Protein AF-Q0JL28-F1 (afdb_monomer_lite)

Organism: Oryza sativa subsp. japonica (NCBI:txid39947)

Foldseek 3Di:
DQAWCVVVQVVQQVVLVPDDDDPPPDPPCCCNPRVPVVVQCVVVHDAWGWTDRGPDIDIDGDDPVVVCCQVVCVVVPHDQDQDDPVCCVVPVDLSNDDDPVNVVRCVVCVVCVPPVNVVVVVVVVVVVVVVVVVVVVVVVVVVVVVVVD

Structure (mmCIF, N/CA/C/O backbone):
data_AF-Q0JL28-F1
#
_entry.id   AF-Q0JL28-F1
#
loop_
_atom_site.group_PDB
_atom_site.id
_atom_site.type_symbol
_atom_site.label_atom_id
_atom_site.label_alt_id
_atom_site.label_comp_id
_atom_site.label_asym_id
_atom_site.label_entity_id
_atom_site.label_seq_id
_atom_site.pdbx_PDB_ins_code
_atom_site.Cartn_x
_atom_site.Cartn_y
_atom_site.Cartn_z
_atom_site.occupancy
_atom_site.B_iso_or_equiv
_atom_site.auth_seq_id
_atom_site.auth_comp_id
_atom_site.auth_asym_id
_atom_site.auth_atom_id
_atom_site.pdbx_PDB_model_num
ATOM 1 N N . PHE A 1 1 ? -5.895 26.182 -4.492 1.00 62.22 1 PHE A N 1
ATOM 2 C CA . PHE A 1 1 ? -6.572 25.417 -3.425 1.00 62.22 1 PHE A CA 1
ATOM 3 C C . PHE A 1 1 ? -7.114 24.080 -3.931 1.00 62.22 1 PHE A C 1
ATOM 5 O O . PHE A 1 1 ? -6.692 23.060 -3.421 1.00 62.22 1 PHE A O 1
ATOM 12 N N . LEU A 1 2 ? -7.958 24.053 -4.976 1.00 79.81 2 LEU A N 1
ATOM 13 C CA . LEU A 1 2 ? -8.631 22.822 -5.443 1.00 79.81 2 LEU A CA 1
ATOM 14 C C . LEU A 1 2 ? -7.715 21.656 -5.857 1.00 79.81 2 LEU A C 1
ATOM 16 O O . LEU A 1 2 ? -8.128 20.510 -5.737 1.00 79.81 2 LEU A O 1
ATOM 20 N N . LEU A 1 3 ? -6.501 21.932 -6.341 1.00 84.00 3 LEU A N 1
ATOM 21 C CA . LEU A 1 3 ? -5.552 20.899 -6.778 1.00 84.00 3 LEU A CA 1
ATOM 22 C C . LEU A 1 3 ? -4.519 20.519 -5.706 1.00 84.00 3 LEU A C 1
ATOM 24 O O . LEU A 1 3 ? -3.946 19.438 -5.792 1.00 84.00 3 LEU A O 1
ATOM 28 N N . GLY A 1 4 ? -4.291 21.365 -4.696 1.00 88.44 4 GLY A N 1
ATO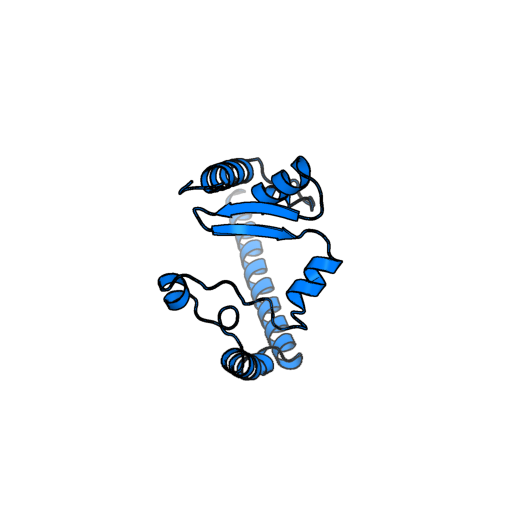M 29 C CA . GLY A 1 4 ? -3.212 21.160 -3.724 1.00 88.44 4 GLY A CA 1
ATOM 30 C C . GLY A 1 4 ? -1.870 20.852 -4.400 1.00 88.44 4 GLY A C 1
ATOM 31 O O . GLY A 1 4 ? -1.485 21.512 -5.367 1.00 88.44 4 GLY A O 1
ATOM 32 N N . ASP A 1 5 ? -1.225 19.787 -3.937 1.00 91.81 5 ASP A N 1
ATOM 33 C CA . ASP A 1 5 ? 0.050 19.271 -4.430 1.00 91.81 5 ASP A CA 1
ATOM 34 C C . ASP A 1 5 ? -0.102 18.269 -5.588 1.00 91.81 5 ASP A C 1
ATOM 36 O O . ASP A 1 5 ? 0.895 17.720 -6.052 1.00 91.81 5 ASP A O 1
ATOM 40 N N . LEU A 1 6 ? -1.318 18.022 -6.104 1.00 92.00 6 LEU A N 1
ATOM 41 C CA . LEU A 1 6 ? -1.548 17.029 -7.169 1.00 92.00 6 LEU A CA 1
ATOM 42 C C . LEU A 1 6 ? -0.705 17.291 -8.421 1.00 92.00 6 LEU A C 1
ATOM 44 O O . LEU A 1 6 ? -0.267 16.351 -9.081 1.00 92.00 6 LEU A O 1
ATOM 48 N N . ARG A 1 7 ? -0.462 18.566 -8.743 1.00 92.12 7 ARG A N 1
ATOM 49 C CA . ARG A 1 7 ? 0.371 18.949 -9.888 1.00 92.12 7 ARG A CA 1
ATOM 50 C C . ARG A 1 7 ? 1.836 18.575 -9.666 1.00 92.12 7 ARG A C 1
ATOM 52 O O . ARG A 1 7 ? 2.458 18.008 -10.558 1.00 92.12 7 ARG A O 1
ATOM 59 N N . GLU A 1 8 ? 2.361 18.867 -8.478 1.00 92.62 8 GLU A N 1
ATOM 60 C CA . GLU A 1 8 ? 3.734 18.527 -8.092 1.00 92.62 8 GLU A CA 1
ATOM 61 C C . GLU A 1 8 ? 3.907 17.003 -8.021 1.00 92.62 8 GLU A C 1
ATOM 63 O O . GLU A 1 8 ? 4.881 16.459 -8.535 1.00 92.62 8 GLU A O 1
ATOM 68 N N . PHE A 1 9 ? 2.918 16.306 -7.453 1.00 93.56 9 PHE A N 1
ATOM 69 C CA . PHE A 1 9 ? 2.859 14.849 -7.395 1.00 93.56 9 PHE A CA 1
ATOM 70 C C . PHE A 1 9 ? 2.901 14.217 -8.792 1.00 93.56 9 PHE A C 1
ATOM 72 O O . PHE A 1 9 ? 3.690 13.304 -9.026 1.00 93.56 9 PHE A O 1
ATOM 79 N N . GLY A 1 10 ? 2.082 14.710 -9.730 1.00 94.38 10 GLY A N 1
ATOM 80 C CA . GLY A 1 10 ? 2.068 14.239 -11.117 1.00 94.38 10 GLY A CA 1
ATOM 81 C C . GLY A 1 10 ? 3.408 14.454 -11.818 1.00 94.38 10 GLY A C 1
ATOM 82 O O . GLY A 1 10 ? 3.974 13.498 -12.344 1.00 94.38 10 GLY A O 1
ATOM 83 N N . ARG A 1 11 ? 3.957 15.674 -11.734 1.00 95.81 11 ARG A N 1
ATOM 84 C CA . ARG A 1 11 ? 5.252 16.031 -12.334 1.00 95.81 11 ARG A CA 1
ATOM 85 C C . ARG A 1 11 ? 6.390 15.147 -11.817 1.00 95.81 11 ARG A C 1
ATOM 87 O O . ARG A 1 11 ? 7.160 14.610 -12.603 1.00 95.81 11 ARG A O 1
ATOM 94 N N . LEU A 1 12 ? 6.482 14.959 -10.499 1.00 95.50 12 LEU A N 1
ATOM 95 C CA . LEU A 1 12 ? 7.542 14.150 -9.890 1.00 95.50 12 LEU A CA 1
ATOM 96 C C . LEU A 1 12 ? 7.424 12.660 -10.236 1.00 95.50 12 LEU A C 1
ATOM 98 O O . LEU A 1 12 ? 8.444 11.992 -10.389 1.00 95.50 12 LEU A O 1
ATOM 102 N N . ASN A 1 13 ? 6.203 12.134 -10.370 1.00 95.50 13 ASN A N 1
ATOM 103 C CA . ASN A 1 13 ? 6.006 10.763 -10.845 1.00 95.50 13 ASN A CA 1
ATOM 104 C C . ASN A 1 13 ? 6.414 10.611 -12.308 1.00 95.50 13 ASN A C 1
ATOM 106 O O . ASN A 1 13 ? 7.103 9.653 -12.637 1.00 95.50 13 ASN A O 1
ATOM 110 N N . GLU A 1 14 ? 6.038 11.552 -13.171 1.00 96.56 14 GLU A N 1
ATOM 111 C CA . GLU A 1 14 ? 6.425 11.537 -14.583 1.00 96.56 14 GLU A CA 1
ATOM 112 C C . GLU A 1 14 ? 7.949 11.600 -14.756 1.00 96.56 14 GLU A C 1
ATOM 114 O O . GLU A 1 14 ? 8.517 10.797 -15.500 1.00 96.56 14 GLU A O 1
ATOM 119 N N . GLU A 1 15 ? 8.629 12.476 -14.012 1.00 9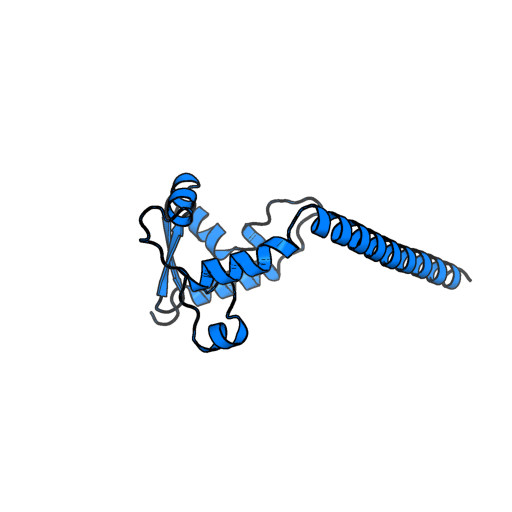5.94 15 GLU A N 1
ATOM 120 C CA . GLU A 1 15 ? 10.094 12.588 -14.008 1.00 95.94 15 GLU A CA 1
ATOM 121 C C . GLU A 1 15 ? 10.763 11.300 -13.528 1.00 95.94 15 GLU A C 1
ATOM 123 O O . GLU A 1 15 ? 11.651 10.764 -14.198 1.00 95.94 15 GLU A O 1
ATOM 128 N N . ALA A 1 16 ? 10.306 10.752 -12.397 1.00 95.00 16 ALA A N 1
ATOM 129 C CA . ALA A 1 16 ? 10.812 9.484 -11.891 1.00 95.00 16 ALA A CA 1
ATOM 130 C C . ALA A 1 16 ? 10.595 8.364 -12.913 1.00 95.00 16 ALA A C 1
ATOM 132 O O . ALA A 1 16 ? 11.481 7.539 -13.126 1.00 95.00 16 ALA A O 1
ATOM 133 N N . TRP A 1 17 ? 9.437 8.326 -13.570 1.00 92.12 17 TRP A N 1
ATOM 134 C CA . TRP A 1 17 ? 9.087 7.254 -14.494 1.00 92.12 17 TRP A CA 1
ATOM 135 C C . TRP A 1 17 ? 9.798 7.334 -15.840 1.00 92.12 17 TRP A C 1
ATOM 137 O O . TRP A 1 17 ? 10.096 6.285 -16.410 1.00 92.12 17 TRP A O 1
ATOM 147 N N . SER A 1 18 ? 10.126 8.546 -16.281 1.00 95.00 18 SER A N 1
ATOM 148 C CA . SER A 1 18 ? 10.855 8.813 -17.525 1.00 95.00 18 SER A CA 1
ATOM 149 C C . SER A 1 18 ? 12.375 8.693 -17.376 1.00 95.00 18 SER A C 1
ATOM 151 O O . SER A 1 18 ? 13.088 8.617 -18.374 1.00 95.00 18 SER A O 1
ATOM 153 N N . SER A 1 19 ? 12.889 8.675 -16.142 1.00 90.31 19 SER A N 1
ATOM 154 C CA . SER A 1 19 ? 14.311 8.449 -15.865 1.00 90.31 19 SER A CA 1
ATOM 155 C C . SER A 1 19 ? 14.798 7.060 -16.305 1.00 90.31 19 SER A C 1
ATOM 157 O O . SER A 1 19 ? 14.017 6.114 -16.455 1.00 90.31 19 SER A O 1
ATOM 159 N N . ALA A 1 20 ? 16.116 6.936 -16.495 1.00 90.75 20 ALA A N 1
ATOM 160 C CA . ALA A 1 20 ? 16.752 5.673 -16.847 1.00 90.75 20 ALA A CA 1
ATOM 161 C C . ALA A 1 20 ? 16.402 4.553 -15.841 1.00 90.75 20 ALA A C 1
ATOM 163 O O . ALA A 1 20 ? 16.230 4.823 -14.647 1.00 90.75 20 ALA A O 1
ATOM 164 N N . PRO A 1 21 ? 16.321 3.286 -16.292 1.00 89.19 21 PRO A N 1
ATOM 165 C CA . PRO A 1 21 ? 16.135 2.153 -15.395 1.00 89.19 21 PRO A CA 1
ATOM 166 C C . PRO A 1 21 ? 17.190 2.129 -14.286 1.00 89.19 21 PRO A C 1
ATOM 168 O O . PRO A 1 21 ? 18.356 2.455 -14.515 1.00 89.19 21 PRO A O 1
ATOM 171 N N . LEU A 1 22 ? 16.784 1.705 -13.087 1.00 90.81 22 LEU A N 1
ATOM 172 C CA . LEU A 1 22 ? 17.720 1.533 -11.980 1.00 90.81 22 LEU A CA 1
ATOM 173 C C . LEU A 1 22 ? 18.791 0.491 -12.354 1.00 90.81 22 LEU A C 1
ATOM 175 O O . LEU A 1 22 ? 18.448 -0.530 -12.961 1.00 90.81 22 LEU A O 1
ATOM 179 N N . PRO A 1 23 ? 20.065 0.706 -11.972 1.00 92.06 23 PRO A N 1
ATOM 180 C CA . PRO A 1 23 ? 21.111 -0.289 -12.166 1.00 92.06 23 PRO A CA 1
ATOM 181 C C . PRO A 1 23 ? 20.717 -1.639 -11.561 1.00 92.06 23 PRO A C 1
ATOM 183 O O . PRO A 1 23 ? 20.048 -1.698 -10.523 1.00 92.06 23 PRO A O 1
ATOM 186 N N . LEU A 1 24 ? 21.162 -2.733 -12.182 1.00 92.19 24 LEU A N 1
ATOM 187 C CA . LEU A 1 24 ? 20.942 -4.074 -11.642 1.00 92.19 24 LEU A CA 1
ATOM 188 C C . LEU A 1 24 ? 21.512 -4.167 -10.219 1.00 92.19 24 LEU A C 1
ATOM 190 O O . LEU A 1 24 ? 22.659 -3.804 -9.976 1.00 92.19 24 LEU A O 1
ATOM 194 N N . GLY A 1 25 ? 20.693 -4.641 -9.278 1.00 91.38 25 GLY A N 1
ATOM 195 C CA . GLY A 1 25 ? 21.061 -4.740 -7.862 1.00 91.38 25 GLY A CA 1
ATOM 196 C C . GLY A 1 25 ? 20.908 -3.446 -7.054 1.00 91.38 25 GLY A C 1
ATOM 197 O O . GLY A 1 25 ? 21.193 -3.449 -5.860 1.00 91.38 25 GLY A O 1
ATOM 198 N N . CYS A 1 26 ? 20.434 -2.346 -7.649 1.00 92.19 26 CYS A N 1
ATOM 199 C CA . CYS A 1 26 ? 20.120 -1.140 -6.887 1.00 92.19 26 CYS A CA 1
ATOM 200 C C . CYS A 1 26 ? 18.860 -1.344 -6.030 1.00 92.19 26 CYS A C 1
ATOM 202 O O . CYS A 1 26 ? 17.802 -1.732 -6.531 1.00 92.19 26 CYS A O 1
ATOM 204 N N . HIS A 1 27 ? 18.972 -1.047 -4.734 1.00 92.56 27 HIS A N 1
ATOM 205 C CA . HIS A 1 27 ? 17.871 -1.142 -3.772 1.00 92.56 27 HIS A CA 1
ATOM 206 C C . HIS A 1 27 ? 17.305 0.220 -3.351 1.00 92.56 27 HIS A C 1
ATOM 208 O O . HIS A 1 27 ? 16.307 0.258 -2.629 1.00 92.56 27 HIS A O 1
ATOM 214 N N . ASP A 1 28 ? 17.884 1.331 -3.820 1.00 91.75 28 ASP A N 1
ATOM 215 C CA . ASP A 1 28 ? 17.359 2.676 -3.564 1.00 91.75 28 ASP A CA 1
ATOM 216 C C . ASP A 1 28 ? 16.171 2.990 -4.486 1.00 91.75 28 ASP A C 1
ATOM 218 O O . ASP A 1 28 ? 16.223 3.797 -5.412 1.00 91.75 28 ASP A O 1
ATOM 222 N N . ILE A 1 29 ? 15.079 2.262 -4.264 1.00 93.62 29 ILE A N 1
ATOM 223 C CA . ILE A 1 29 ? 13.864 2.341 -5.080 1.00 93.62 29 ILE A CA 1
ATOM 224 C C . ILE A 1 29 ? 12.943 3.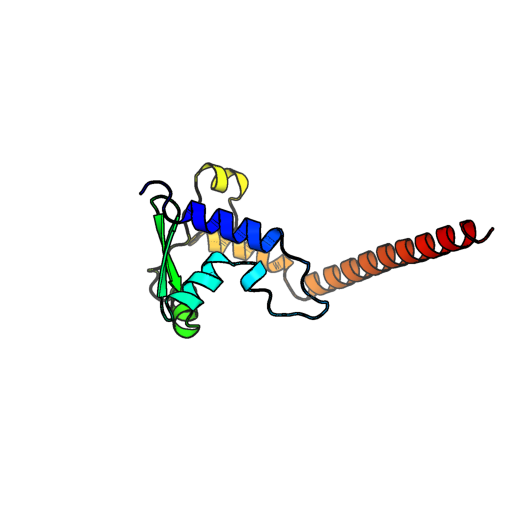486 -4.649 1.00 93.62 29 ILE A C 1
ATOM 226 O O . ILE A 1 29 ? 12.002 3.825 -5.365 1.00 93.62 29 ILE A O 1
ATOM 230 N N . VAL A 1 30 ? 13.172 4.071 -3.470 1.00 92.62 30 VAL A N 1
ATOM 231 C CA . VAL A 1 30 ? 12.260 5.045 -2.854 1.00 92.62 30 VAL A CA 1
ATOM 232 C C . VAL A 1 30 ? 12.053 6.283 -3.738 1.00 92.62 30 VAL A C 1
ATOM 234 O O . VAL A 1 30 ? 10.890 6.619 -3.984 1.00 92.62 30 VAL A O 1
ATOM 237 N N . PRO A 1 31 ? 13.101 6.910 -4.317 1.00 92.88 31 PRO A N 1
ATOM 238 C CA . PRO A 1 31 ? 12.925 8.039 -5.232 1.00 92.88 31 PRO A CA 1
ATOM 239 C C . PRO A 1 31 ? 12.129 7.676 -6.491 1.00 92.88 31 PRO A C 1
ATOM 241 O O . PRO A 1 31 ? 11.557 8.550 -7.128 1.00 92.88 31 PRO A O 1
ATOM 244 N N . ARG A 1 32 ? 12.076 6.391 -6.859 1.00 93.25 32 ARG A N 1
ATOM 245 C CA . ARG A 1 32 ? 11.400 5.908 -8.068 1.00 93.25 32 ARG A CA 1
ATOM 246 C C . ARG A 1 32 ? 9.937 5.538 -7.832 1.00 93.25 32 ARG A C 1
ATOM 248 O O . ARG A 1 32 ? 9.111 5.736 -8.722 1.00 93.25 32 ARG A O 1
ATOM 255 N N . VAL A 1 33 ? 9.630 4.958 -6.670 1.00 93.19 33 VAL A N 1
ATOM 256 C CA . VAL A 1 33 ? 8.290 4.449 -6.322 1.00 93.19 33 VAL A CA 1
ATOM 257 C C . VAL A 1 33 ? 7.423 5.538 -5.695 1.00 93.19 33 VAL A C 1
ATOM 259 O O . VAL A 1 33 ? 6.233 5.612 -5.988 1.00 93.19 33 VAL A O 1
ATOM 262 N N . THR A 1 34 ? 8.001 6.391 -4.846 1.00 92.38 34 THR A N 1
ATOM 263 C CA . THR A 1 34 ? 7.277 7.460 -4.141 1.00 92.38 34 THR A CA 1
ATOM 264 C C . THR A 1 34 ? 8.042 8.792 -4.184 1.00 92.38 34 THR A C 1
ATOM 266 O O . THR A 1 34 ? 8.323 9.377 -3.132 1.00 92.38 34 THR A O 1
ATOM 269 N N . PRO A 1 35 ? 8.353 9.331 -5.383 1.00 94.31 35 PRO A N 1
ATOM 270 C CA . PRO A 1 35 ? 9.215 10.509 -5.545 1.00 94.31 35 PRO A CA 1
ATOM 271 C C . PRO A 1 35 ? 8.727 11.731 -4.760 1.00 94.31 35 PRO A C 1
ATOM 273 O O . PRO A 1 35 ? 9.524 12.418 -4.124 1.00 94.31 35 PRO A O 1
ATOM 276 N N . PHE A 1 36 ? 7.413 11.977 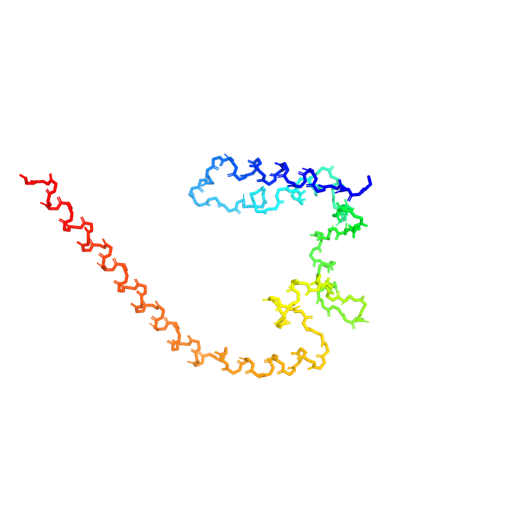-4.750 1.00 92.62 36 PHE A N 1
ATOM 277 C CA . PHE A 1 36 ? 6.810 13.090 -4.012 1.00 92.62 36 PHE A CA 1
ATOM 278 C C . PHE A 1 36 ? 7.066 13.003 -2.504 1.00 92.62 36 PHE A C 1
ATOM 280 O O . PHE A 1 36 ? 7.541 13.958 -1.893 1.00 92.62 36 PHE A O 1
ATOM 287 N N . VAL A 1 37 ? 6.804 11.837 -1.906 1.00 89.75 37 VAL A N 1
ATOM 288 C CA . VAL A 1 37 ? 7.033 11.620 -0.472 1.00 89.75 37 VAL A CA 1
ATOM 289 C C . VAL A 1 37 ? 8.521 11.696 -0.156 1.00 89.75 37 VAL A C 1
ATOM 291 O O . VAL A 1 37 ? 8.907 12.371 0.793 1.00 89.75 37 VAL A O 1
ATOM 294 N N . HIS A 1 38 ? 9.356 11.046 -0.969 1.00 91.31 38 HIS A N 1
ATOM 295 C CA . HIS A 1 38 ? 10.804 11.066 -0.801 1.00 91.31 38 HIS A CA 1
ATOM 296 C C . HIS A 1 38 ? 11.347 12.497 -0.766 1.00 91.31 38 HIS A C 1
ATOM 298 O O . HIS A 1 38 ? 12.075 12.866 0.157 1.00 91.31 38 HIS A O 1
ATOM 304 N N . ARG A 1 39 ? 10.935 13.322 -1.734 1.00 91.12 39 ARG A N 1
ATOM 305 C CA . ARG A 1 39 ? 11.334 14.724 -1.813 1.00 91.12 39 ARG A CA 1
ATOM 306 C C . ARG A 1 39 ? 10.830 15.530 -0.622 1.00 91.12 39 ARG A C 1
ATOM 308 O O . ARG A 1 39 ? 11.623 16.227 -0.005 1.00 91.12 39 ARG A O 1
ATOM 315 N N . ASN A 1 40 ? 9.556 15.410 -0.259 1.00 89.44 40 ASN A N 1
ATOM 316 C CA . ASN A 1 40 ? 8.998 16.183 0.851 1.00 89.44 40 ASN A CA 1
ATOM 317 C C . ASN A 1 40 ? 9.691 15.882 2.179 1.00 89.44 40 ASN A C 1
ATOM 319 O O . ASN A 1 40 ? 9.949 16.803 2.948 1.00 89.44 40 ASN A O 1
ATOM 323 N N . VAL A 1 41 ? 10.013 14.612 2.432 1.00 89.12 41 VAL A N 1
ATOM 324 C CA . VAL A 1 41 ? 10.725 14.187 3.644 1.00 89.12 41 VAL A CA 1
ATOM 325 C C . VAL A 1 41 ? 12.164 14.688 3.644 1.00 89.12 41 VAL A C 1
ATOM 327 O O . VAL A 1 41 ? 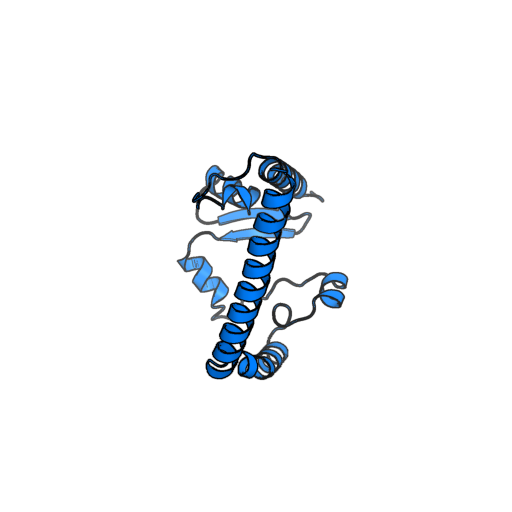12.669 15.100 4.686 1.00 89.12 41 VAL A O 1
ATOM 330 N N . ARG A 1 42 ? 12.825 14.670 2.483 1.00 88.38 42 ARG A N 1
ATOM 331 C CA . ARG A 1 42 ? 14.187 15.188 2.333 1.00 88.38 42 ARG A CA 1
ATOM 332 C C . ARG A 1 42 ? 14.245 16.703 2.534 1.00 88.38 42 ARG A C 1
ATOM 334 O O . ARG A 1 42 ? 15.120 17.175 3.247 1.00 88.38 42 ARG A O 1
ATOM 341 N N . ASP A 1 43 ? 13.326 17.437 1.914 1.00 87.19 43 ASP A N 1
ATOM 342 C CA . ASP A 1 43 ? 13.360 18.900 1.857 1.00 87.19 43 ASP A CA 1
ATOM 343 C C . ASP A 1 43 ? 12.811 19.539 3.156 1.00 87.19 43 ASP A C 1
ATOM 345 O O . ASP A 1 43 ? 13.306 20.583 3.571 1.00 87.19 43 ASP A O 1
ATOM 349 N N . ASN A 1 44 ? 11.833 18.912 3.831 1.00 81.81 44 ASN A N 1
ATOM 350 C CA . ASN A 1 44 ? 11.188 19.463 5.040 1.00 81.81 44 ASN A CA 1
ATOM 351 C C . ASN A 1 44 ? 11.591 18.770 6.358 1.00 81.81 44 ASN A C 1
ATOM 353 O O . ASN A 1 44 ? 11.222 19.237 7.434 1.00 81.81 44 ASN A O 1
ATOM 357 N N . GLY A 1 45 ? 12.336 17.664 6.299 1.00 70.94 45 GLY A N 1
ATOM 358 C CA . GLY A 1 45 ? 12.786 16.923 7.478 1.00 70.94 45 GLY A CA 1
ATOM 359 C C . GLY A 1 45 ? 11.718 16.039 8.145 1.00 70.94 45 GLY A C 1
ATOM 360 O O . GLY A 1 45 ? 10.563 15.950 7.730 1.00 70.94 45 GLY A O 1
ATOM 361 N N . ARG A 1 46 ? 12.142 15.329 9.199 1.00 72.50 46 ARG A N 1
ATOM 362 C CA . ARG A 1 46 ? 11.303 14.487 10.078 1.00 72.50 46 ARG A CA 1
ATOM 363 C C . ARG A 1 46 ? 10.771 15.331 11.254 1.00 72.50 46 ARG A C 1
ATOM 365 O O . ARG A 1 46 ? 11.481 16.245 11.665 1.00 72.50 46 ARG A O 1
ATOM 372 N N . PRO A 1 47 ? 9.587 15.031 11.841 1.00 65.19 47 PRO A N 1
ATOM 373 C CA . PRO A 1 47 ? 8.882 13.742 11.781 1.00 65.19 47 PRO A CA 1
ATOM 374 C C . PRO A 1 47 ? 7.682 13.659 10.823 1.00 65.19 47 PRO A C 1
ATOM 376 O O . PRO A 1 47 ? 7.346 12.546 10.409 1.00 65.19 47 PRO A O 1
ATOM 379 N N . CYS A 1 48 ? 7.073 14.789 10.450 1.00 68.31 48 CYS A N 1
ATOM 380 C CA . CYS A 1 48 ? 5.827 14.827 9.681 1.00 68.31 48 CYS A CA 1
ATOM 381 C C . CYS A 1 48 ? 5.876 15.851 8.548 1.00 68.31 48 CYS A C 1
ATOM 383 O O . CYS A 1 48 ? 6.158 17.023 8.785 1.00 68.31 48 CYS A O 1
ATOM 385 N N . CYS A 1 49 ? 5.509 15.423 7.340 1.00 83.50 49 CYS A N 1
ATOM 386 C CA . CYS A 1 49 ? 5.305 16.322 6.204 1.00 83.50 49 CYS A CA 1
ATOM 387 C C . CYS A 1 49 ? 3.811 16.449 5.906 1.00 83.50 49 CYS A C 1
ATOM 389 O O . CYS A 1 49 ? 3.109 15.439 5.799 1.00 83.50 49 CYS A O 1
ATOM 391 N N . PHE A 1 50 ? 3.339 17.681 5.740 1.00 88.19 50 PHE A N 1
ATOM 392 C CA . PHE A 1 50 ? 1.977 17.963 5.297 1.00 88.19 50 PHE A CA 1
ATOM 393 C C . PHE A 1 50 ? 1.924 17.992 3.773 1.00 88.19 50 PHE A C 1
ATOM 395 O O . PHE A 1 50 ? 2.836 18.497 3.124 1.00 88.19 50 PHE A O 1
ATOM 402 N N . SER A 1 51 ? 0.853 17.445 3.211 1.00 90.06 51 SER A N 1
ATOM 403 C CA . SER A 1 51 ? 0.579 17.480 1.776 1.00 90.06 51 SER A CA 1
ATOM 404 C C . SER A 1 51 ? -0.917 17.593 1.521 1.00 90.06 51 SER A C 1
ATOM 406 O O . SER A 1 51 ? -1.727 17.222 2.371 1.00 90.06 51 SER A O 1
ATOM 408 N N . TRP A 1 52 ? -1.287 18.095 0.352 1.00 90.94 52 TRP A N 1
ATOM 409 C CA . TRP A 1 52 ? -2.667 18.313 -0.056 1.00 90.94 52 TRP A CA 1
ATOM 410 C C . TRP A 1 52 ? -2.974 17.534 -1.331 1.00 90.94 52 TRP A C 1
ATOM 412 O O . TRP A 1 52 ? -2.448 17.834 -2.399 1.00 90.94 52 TRP A O 1
ATOM 422 N N . PHE A 1 53 ? -3.878 16.562 -1.248 1.00 85.81 53 PHE A N 1
ATOM 423 C CA . PHE A 1 53 ? -4.403 15.860 -2.418 1.00 85.81 53 PHE A CA 1
ATOM 424 C C . PHE A 1 53 ? -5.745 16.474 -2.800 1.00 85.81 53 PHE A C 1
ATOM 426 O O . PHE A 1 53 ? -6.804 16.100 -2.291 1.00 85.81 53 PHE A O 1
ATOM 433 N N . GLY A 1 54 ? -5.685 17.485 -3.666 1.00 85.81 54 GLY A N 1
ATOM 434 C CA . GLY A 1 54 ? -6.823 18.362 -3.894 1.00 85.81 54 GLY A CA 1
ATOM 435 C C . GLY A 1 54 ? -7.214 19.072 -2.589 1.00 85.81 54 GLY A C 1
ATOM 436 O O . GLY A 1 54 ? -6.338 19.635 -1.933 1.00 85.81 54 GLY A O 1
ATOM 437 N N . PRO A 1 55 ? -8.490 19.036 -2.167 1.00 87.38 55 PRO A N 1
ATOM 438 C CA . PRO A 1 55 ? -8.925 19.634 -0.905 1.00 87.38 55 PRO A CA 1
ATOM 439 C C . PRO A 1 55 ? -8.646 18.757 0.331 1.00 87.38 55 PRO A C 1
ATOM 441 O O . PRO A 1 55 ? -9.018 19.150 1.434 1.00 87.38 55 PRO A O 1
ATOM 444 N N . ILE A 1 56 ? -8.054 17.566 0.172 1.00 87.25 56 ILE A N 1
ATOM 445 C CA . ILE A 1 56 ? -7.858 16.604 1.263 1.00 87.25 56 ILE A CA 1
ATOM 446 C C . ILE A 1 56 ? -6.439 16.760 1.833 1.00 87.25 56 ILE A C 1
ATOM 448 O O . ILE A 1 56 ? -5.476 16.395 1.150 1.00 87.25 56 ILE A O 1
ATOM 452 N N . PRO A 1 57 ? -6.277 17.269 3.069 1.00 89.94 57 PRO A N 1
ATOM 453 C CA . PRO A 1 57 ? -4.976 17.311 3.719 1.00 89.94 57 PRO A CA 1
ATOM 454 C C . PRO A 1 57 ? -4.546 15.905 4.157 1.00 89.94 57 PRO A C 1
ATOM 456 O O . PRO A 1 57 ? -5.357 15.089 4.596 1.00 89.94 57 PRO A O 1
ATOM 459 N N . SER A 1 58 ? -3.250 15.634 4.059 1.00 89.38 58 SER A N 1
ATOM 460 C CA . SER A 1 58 ? -2.617 14.382 4.457 1.00 89.38 58 SER A CA 1
ATOM 461 C C . SER A 1 58 ? -1.322 14.659 5.210 1.00 89.38 58 SER A C 1
ATOM 463 O O . SER A 1 58 ? -0.557 15.561 4.857 1.00 89.38 58 SER A O 1
ATOM 465 N N . VAL A 1 59 ? -1.067 13.850 6.235 1.00 90.31 59 VAL A N 1
ATOM 466 C CA . VAL A 1 59 ? 0.159 13.886 7.029 1.00 90.31 59 VAL A CA 1
ATOM 467 C C . VAL A 1 59 ? 0.954 12.620 6.750 1.00 90.31 59 VAL A C 1
ATOM 469 O O . VAL A 1 59 ? 0.469 11.508 6.952 1.00 90.31 59 VAL A O 1
ATOM 472 N N . THR A 1 60 ? 2.191 12.791 6.294 1.00 90.00 60 THR A N 1
ATOM 473 C CA . THR A 1 60 ? 3.117 11.680 6.084 1.00 90.00 60 THR A CA 1
ATOM 474 C C . THR A 1 60 ? 3.959 11.464 7.330 1.00 90.00 60 THR A C 1
ATOM 476 O O . THR A 1 60 ? 4.753 12.329 7.692 1.00 90.00 60 THR A O 1
ATOM 479 N N . ILE A 1 61 ? 3.815 10.292 7.945 1.00 89.56 61 ILE A N 1
ATOM 480 C CA . ILE A 1 61 ? 4.574 9.874 9.126 1.00 89.56 61 ILE A CA 1
ATOM 481 C C . ILE A 1 61 ? 5.721 8.978 8.668 1.00 89.56 61 ILE A C 1
ATOM 483 O O . ILE A 1 61 ? 5.503 7.983 7.978 1.00 89.56 61 ILE A O 1
ATOM 487 N N . THR A 1 62 ? 6.947 9.325 9.056 1.00 87.44 62 THR A N 1
ATOM 488 C CA . THR A 1 62 ? 8.151 8.581 8.640 1.00 87.44 62 THR A CA 1
ATOM 489 C C . THR A 1 62 ? 8.885 7.899 9.786 1.00 87.44 62 THR A C 1
ATOM 491 O O . THR A 1 62 ? 9.772 7.079 9.541 1.00 87.44 62 THR A O 1
ATOM 494 N N . ASP A 1 63 ? 8.552 8.254 11.026 1.00 88.25 63 ASP A N 1
ATOM 495 C CA . ASP A 1 63 ? 9.135 7.659 12.221 1.00 88.25 63 ASP A CA 1
ATOM 496 C C . ASP A 1 63 ? 8.528 6.266 12.480 1.00 88.25 63 ASP A C 1
ATOM 498 O O . ASP A 1 63 ? 7.309 6.158 12.643 1.00 88.25 63 ASP A O 1
ATOM 502 N N . PRO A 1 64 ? 9.334 5.188 12.537 1.00 90.00 64 PRO A N 1
ATOM 503 C CA . PRO A 1 64 ? 8.817 3.831 12.703 1.00 90.00 64 PRO A CA 1
ATOM 504 C C . PRO A 1 64 ? 8.009 3.619 13.987 1.00 90.00 64 PRO A C 1
ATOM 506 O O . PRO A 1 64 ? 7.067 2.823 13.980 1.00 90.00 64 PRO A O 1
ATOM 509 N N . ALA A 1 65 ? 8.350 4.313 15.080 1.00 91.06 65 ALA A N 1
ATOM 510 C CA . ALA A 1 65 ? 7.609 4.191 16.333 1.00 91.06 65 ALA A CA 1
ATOM 511 C C . ALA A 1 65 ? 6.198 4.777 16.185 1.00 91.06 65 ALA A C 1
ATOM 513 O O . ALA A 1 65 ? 5.222 4.094 16.497 1.00 91.06 65 ALA A O 1
ATOM 514 N N . GLN A 1 66 ? 6.075 5.966 15.594 1.00 89.38 66 GLN A N 1
ATOM 515 C CA . GLN A 1 66 ? 4.776 6.569 15.284 1.00 89.38 66 GLN A CA 1
ATOM 516 C C . GLN A 1 66 ? 3.977 5.760 14.255 1.00 89.38 66 GLN A C 1
ATOM 518 O O . GLN A 1 66 ? 2.777 5.558 14.435 1.00 89.38 66 GLN A O 1
ATOM 523 N N . VAL A 1 67 ? 4.622 5.239 13.202 1.00 90.62 67 VAL A N 1
ATOM 524 C CA . VAL A 1 67 ? 3.957 4.369 12.213 1.00 90.62 67 VAL A CA 1
ATOM 525 C C . VAL A 1 67 ? 3.361 3.140 12.896 1.00 90.62 67 VAL A C 1
ATOM 527 O O . VAL A 1 67 ? 2.207 2.793 12.645 1.00 90.62 67 VAL A O 1
ATOM 530 N N . ARG A 1 68 ? 4.115 2.493 13.791 1.00 92.38 68 ARG A N 1
ATOM 531 C CA . ARG A 1 68 ? 3.620 1.356 14.574 1.00 92.38 68 ARG A CA 1
ATOM 532 C C . ARG A 1 68 ? 2.419 1.753 15.426 1.00 92.38 68 ARG A C 1
ATOM 534 O O . ARG A 1 68 ? 1.447 1.003 15.476 1.00 92.38 68 ARG A O 1
ATOM 541 N N . ASP A 1 69 ? 2.478 2.898 16.091 1.00 90.56 69 ASP A N 1
ATOM 542 C CA . ASP A 1 69 ? 1.412 3.331 16.990 1.00 90.56 69 ASP A CA 1
ATOM 543 C C . ASP A 1 69 ? 0.112 3.604 16.210 1.00 90.56 69 ASP A C 1
ATOM 545 O O . ASP A 1 69 ? -0.939 3.080 16.590 1.00 90.56 69 ASP A O 1
ATOM 549 N N . VAL A 1 70 ? 0.198 4.261 15.046 1.00 90.19 70 VAL A N 1
ATOM 550 C CA . VAL A 1 70 ? -0.936 4.465 14.124 1.00 90.19 70 VAL A CA 1
ATOM 551 C C . VAL A 1 70 ? -1.483 3.139 13.589 1.00 90.19 70 VAL A C 1
ATOM 553 O O . VAL A 1 70 ? -2.683 2.887 13.679 1.00 90.19 70 VAL A O 1
ATOM 556 N N . LEU A 1 71 ? -0.620 2.253 13.075 1.00 90.69 71 LEU A N 1
ATOM 557 C CA . LEU A 1 71 ? -1.047 0.976 12.485 1.00 90.69 71 LEU A CA 1
ATOM 558 C C . LEU A 1 71 ? -1.596 -0.015 13.518 1.00 90.69 71 LEU A C 1
ATOM 560 O O . LEU A 1 71 ? -2.448 -0.837 13.186 1.00 90.69 71 LEU A O 1
ATOM 564 N N . SER A 1 72 ? -1.119 0.046 14.762 1.00 90.31 72 SER A N 1
ATOM 565 C CA . SER A 1 72 ? -1.645 -0.782 15.850 1.00 90.31 72 SER A CA 1
ATOM 566 C C . SER A 1 72 ? -3.037 -0.344 16.303 1.00 90.31 72 SER A C 1
ATOM 568 O O . SER A 1 72 ? -3.754 -1.156 16.883 1.00 90.31 72 SER A O 1
ATOM 570 N N . ASN A 1 73 ? -3.406 0.918 16.037 1.00 86.44 73 ASN A N 1
ATOM 571 C CA . ASN A 1 73 ? -4.707 1.520 16.318 1.00 86.44 73 ASN A CA 1
ATOM 572 C C . ASN A 1 73 ? -5.293 1.127 17.688 1.00 86.44 73 ASN A C 1
ATOM 574 O O . ASN A 1 73 ? -6.486 0.856 17.812 1.00 86.44 73 ASN A O 1
ATOM 578 N N . LYS A 1 74 ? -4.453 1.063 18.733 1.00 81.62 74 LYS A N 1
ATOM 579 C CA . LYS A 1 74 ? -4.839 0.512 20.049 1.00 81.62 74 LYS A CA 1
ATOM 580 C C . LYS A 1 74 ? -6.033 1.229 20.680 1.00 81.62 74 LYS A C 1
ATOM 582 O O . LYS A 1 74 ? -6.771 0.622 21.444 1.00 81.62 74 LYS A O 1
ATOM 587 N N . LEU A 1 75 ? -6.192 2.512 20.365 1.00 81.25 75 LEU A N 1
ATOM 588 C CA . LEU A 1 75 ? -7.256 3.371 20.879 1.00 81.25 75 LEU A CA 1
ATOM 589 C C . LEU A 1 75 ? -8.460 3.487 19.923 1.00 81.25 75 LEU A C 1
ATOM 591 O O . LEU A 1 75 ? -9.430 4.160 20.247 1.00 81.25 75 LEU A O 1
ATOM 595 N N . GLY A 1 76 ? -8.403 2.874 18.735 1.00 81.69 76 GLY A N 1
ATOM 596 C CA . GLY A 1 76 ? -9.476 2.942 17.737 1.00 81.69 76 GLY A CA 1
ATOM 597 C C . GLY A 1 76 ? -9.647 4.303 17.049 1.00 81.69 76 GLY A C 1
ATOM 598 O O . GLY A 1 76 ? -10.608 4.480 16.310 1.00 81.69 76 GLY A O 1
ATOM 599 N N . HIS A 1 77 ? -8.744 5.264 17.268 1.00 84.44 77 HIS A N 1
ATOM 600 C CA . HIS A 1 77 ? -8.847 6.621 16.715 1.00 84.44 77 HIS A CA 1
ATOM 601 C C . HIS A 1 77 ? -8.546 6.719 15.213 1.00 84.44 77 HIS A C 1
ATOM 603 O O . HIS A 1 77 ? -8.904 7.714 14.585 1.00 84.44 77 HIS A O 1
ATOM 609 N N . PHE A 1 78 ? -7.878 5.723 14.632 1.00 84.44 78 PHE A N 1
ATOM 610 C CA . PHE A 1 78 ? -7.506 5.731 13.221 1.00 84.44 78 PHE A CA 1
ATOM 611 C C . PHE A 1 78 ? -8.474 4.866 12.411 1.00 84.44 78 PHE A C 1
ATOM 613 O O . PHE A 1 78 ? -8.426 3.637 12.463 1.00 84.44 78 PHE A O 1
ATOM 620 N N . GLU A 1 79 ? -9.359 5.508 11.649 1.00 82.69 79 GLU A N 1
ATOM 621 C CA . GLU A 1 79 ? -10.195 4.829 10.654 1.00 82.69 79 GLU A CA 1
ATOM 622 C C . GLU A 1 79 ? -9.410 4.578 9.361 1.00 82.69 79 GLU A C 1
ATOM 624 O O . GLU A 1 79 ? -8.489 5.320 9.005 1.00 82.69 79 GLU A O 1
ATOM 629 N N . LYS A 1 80 ? -9.802 3.545 8.608 1.00 82.25 80 LYS A N 1
ATOM 630 C CA . LYS A 1 80 ? -9.254 3.334 7.268 1.00 82.25 80 LYS A CA 1
ATOM 631 C C . LYS A 1 80 ? -9.724 4.436 6.312 1.00 82.25 80 LYS A C 1
ATOM 633 O O . LYS A 1 80 ? -10.847 4.931 6.448 1.00 82.25 80 LYS A O 1
ATOM 638 N N . PRO A 1 81 ? -8.921 4.789 5.291 1.00 78.25 81 PRO A N 1
ATOM 639 C CA . PRO A 1 81 ? -9.334 5.760 4.288 1.00 78.25 81 PRO A CA 1
ATOM 640 C C . PRO A 1 81 ? -10.657 5.359 3.630 1.00 78.25 81 PRO A C 1
ATOM 642 O O . PRO A 1 81 ? -10.800 4.259 3.085 1.00 78.25 81 PRO A O 1
ATOM 645 N N . LYS A 1 82 ? -11.638 6.267 3.648 1.00 78.62 82 LYS A N 1
ATOM 646 C CA . LYS A 1 82 ? -12.918 6.046 2.973 1.00 78.62 82 LYS A CA 1
ATOM 647 C C . LYS A 1 82 ? -12.705 6.177 1.471 1.00 78.62 82 LYS A C 1
ATOM 649 O O . LYS A 1 82 ? -12.559 7.274 0.944 1.00 78.62 82 LYS A O 1
ATOM 654 N N . LEU A 1 83 ? -12.703 5.037 0.788 1.00 76.44 83 LEU A N 1
ATOM 655 C CA . LEU A 1 83 ? -12.652 5.000 -0.669 1.00 76.44 83 LEU A CA 1
ATOM 656 C C . LEU A 1 83 ? -13.873 5.730 -1.272 1.00 76.44 83 LEU A C 1
ATOM 658 O O . LEU A 1 83 ? -14.984 5.578 -0.742 1.00 76.44 83 LEU A O 1
ATOM 662 N N . PRO A 1 84 ? -13.699 6.477 -2.380 1.00 82.00 84 PRO A N 1
ATOM 663 C CA . PRO A 1 84 ? -14.811 7.031 -3.147 1.00 82.00 84 PRO A CA 1
ATOM 664 C C . PRO A 1 84 ? -15.806 5.939 -3.553 1.00 82.00 84 PRO A C 1
ATOM 666 O O . PRO A 1 84 ? -15.423 4.783 -3.740 1.00 82.00 84 PRO A O 1
ATOM 669 N N . ALA A 1 85 ? -17.082 6.296 -3.723 1.00 81.25 85 ALA A N 1
ATOM 670 C CA . ALA A 1 85 ? -18.157 5.329 -3.972 1.00 81.25 85 ALA A CA 1
ATOM 671 C C . ALA A 1 85 ? -17.872 4.397 -5.164 1.00 81.25 85 ALA A C 1
ATOM 673 O O . ALA A 1 85 ? -18.036 3.184 -5.049 1.00 81.25 85 ALA A O 1
ATOM 674 N N . LEU A 1 86 ? -17.368 4.946 -6.275 1.00 81.44 86 LEU A N 1
ATOM 675 C CA . LEU A 1 86 ? -17.012 4.156 -7.455 1.00 81.44 86 LEU A CA 1
ATOM 676 C C . LEU A 1 86 ? -15.869 3.171 -7.167 1.00 81.44 86 LEU A C 1
ATOM 678 O O . LEU A 1 86 ? -15.927 2.011 -7.564 1.00 81.44 86 LEU A O 1
ATOM 682 N N . THR A 1 87 ? -14.851 3.606 -6.423 1.00 81.31 87 THR A N 1
ATOM 683 C CA . THR A 1 87 ? -13.731 2.748 -6.020 1.00 81.31 87 THR A CA 1
ATOM 684 C C . THR A 1 87 ? -14.185 1.654 -5.061 1.00 81.31 87 THR A C 1
ATOM 686 O O . THR A 1 87 ? -13.723 0.526 -5.180 1.00 81.31 87 THR A O 1
ATOM 689 N N . LYS A 1 88 ? -15.125 1.944 -4.152 1.00 80.12 88 LYS A N 1
ATOM 690 C CA . LYS A 1 88 ? -15.750 0.902 -3.326 1.00 80.12 88 LYS A CA 1
ATOM 691 C C . LYS A 1 88 ? -16.477 -0.112 -4.194 1.00 80.12 88 LYS A C 1
ATOM 693 O O . LYS A 1 88 ? -16.282 -1.293 -3.998 1.00 80.12 88 LYS A O 1
ATOM 698 N N . LEU A 1 89 ? -17.255 0.311 -5.183 1.00 83.19 89 LEU A N 1
ATOM 699 C CA . LEU A 1 89 ? -17.989 -0.637 -6.022 1.00 83.19 89 LEU A CA 1
ATOM 700 C C . LEU A 1 89 ? -17.060 -1.599 -6.786 1.00 83.19 89 LEU A C 1
ATOM 702 O O . LEU A 1 89 ? -17.380 -2.775 -6.925 1.00 83.19 89 LEU A O 1
ATOM 706 N N . LEU A 1 90 ? -15.901 -1.114 -7.238 1.00 84.62 90 LEU A N 1
ATOM 707 C CA . LEU A 1 90 ? -14.930 -1.914 -7.992 1.00 84.62 90 LEU A CA 1
ATOM 708 C C . LEU A 1 90 ? -13.956 -2.712 -7.112 1.00 84.62 90 LEU A C 1
ATOM 710 O O . LEU A 1 90 ? -13.414 -3.718 -7.563 1.00 84.62 90 LEU A O 1
ATOM 714 N N . ALA A 1 91 ? -13.698 -2.257 -5.886 1.00 81.44 91 ALA A N 1
ATOM 715 C CA . ALA A 1 91 ? -12.639 -2.785 -5.029 1.00 81.44 91 ALA A CA 1
ATOM 716 C C . ALA A 1 91 ? -13.071 -2.952 -3.559 1.00 81.44 91 ALA A C 1
ATOM 718 O O . ALA A 1 91 ? -12.231 -2.865 -2.658 1.00 81.44 91 ALA A O 1
ATOM 719 N N . ASP A 1 92 ? -14.363 -3.186 -3.286 1.00 82.38 92 ASP A N 1
ATOM 720 C CA . ASP A 1 92 ? -14.818 -3.522 -1.932 1.00 82.38 92 ASP A CA 1
ATOM 721 C C . ASP A 1 92 ? -14.228 -4.880 -1.539 1.00 82.38 92 ASP A C 1
ATOM 723 O O . ASP A 1 92 ? -14.491 -5.905 -2.166 1.00 82.38 92 ASP A O 1
ATOM 727 N N . GLY A 1 93 ? -13.407 -4.896 -0.495 1.00 84.31 93 GLY A N 1
ATOM 728 C CA . GLY A 1 93 ? -12.687 -6.090 -0.080 1.00 84.31 93 GLY A CA 1
ATOM 729 C C . GLY A 1 93 ? -12.145 -5.980 1.338 1.00 84.31 93 GLY A C 1
ATOM 730 O O . GLY A 1 93 ? -12.486 -5.076 2.098 1.00 84.31 93 GLY A O 1
ATOM 731 N N . LEU A 1 94 ? -11.257 -6.903 1.719 1.00 86.81 94 LEU A N 1
ATOM 732 C CA . LEU A 1 94 ? -10.734 -6.956 3.090 1.00 86.81 94 LEU A CA 1
ATOM 733 C C . LEU A 1 94 ? -10.063 -5.639 3.523 1.00 86.81 94 LEU A C 1
ATOM 735 O O . LEU A 1 94 ? -10.106 -5.272 4.695 1.00 86.81 94 LEU A O 1
ATOM 739 N N . THR A 1 95 ? -9.441 -4.911 2.600 1.00 82.75 95 THR A N 1
ATOM 740 C CA . THR A 1 95 ? -8.772 -3.644 2.910 1.00 82.75 95 THR A CA 1
ATOM 741 C C . THR A 1 95 ? -9.749 -2.493 3.150 1.00 82.75 95 THR A C 1
ATOM 743 O O . THR A 1 95 ? -9.397 -1.596 3.903 1.00 82.75 95 THR A O 1
ATOM 746 N N . SER A 1 96 ? -10.970 -2.528 2.602 1.00 83.44 96 SER A N 1
ATOM 747 C CA . SER A 1 96 ? -11.983 -1.470 2.769 1.00 83.44 96 SER A CA 1
ATOM 748 C C . SER A 1 96 ? -12.933 -1.695 3.951 1.00 83.44 96 SER A C 1
ATOM 750 O O . SER A 1 96 ? -13.595 -0.758 4.386 1.00 83.44 96 SER A O 1
ATOM 752 N N . HIS A 1 97 ? -13.056 -2.932 4.442 1.00 86.00 97 HIS A N 1
ATOM 753 C CA . HIS A 1 97 ? -13.989 -3.280 5.517 1.00 86.00 97 HIS A CA 1
ATOM 754 C C . HIS A 1 97 ? -13.411 -2.987 6.900 1.00 86.00 97 HIS A C 1
ATOM 756 O O . HIS A 1 97 ? -12.235 -3.261 7.131 1.00 86.00 97 HIS A O 1
ATOM 762 N N . ASP A 1 98 ? -14.258 -2.582 7.846 1.00 82.38 98 ASP A N 1
ATOM 763 C CA . ASP A 1 98 ? -13.912 -2.423 9.264 1.00 82.38 98 ASP A CA 1
ATOM 764 C C . ASP A 1 98 ? -14.821 -3.265 10.176 1.00 82.38 98 ASP A C 1
ATOM 766 O O . ASP A 1 98 ? -15.812 -3.858 9.729 1.00 82.38 98 ASP A O 1
ATOM 770 N N . GLY A 1 99 ? -14.437 -3.370 11.451 1.00 85.06 99 GLY A N 1
ATOM 771 C CA . GLY A 1 99 ? -15.212 -4.039 12.500 1.00 85.06 99 GLY A CA 1
ATOM 772 C C . GLY A 1 99 ? -15.558 -5.501 12.197 1.00 85.06 99 GLY A C 1
ATOM 773 O O . GLY A 1 99 ? -14.745 -6.270 11.678 1.00 85.06 99 GLY A O 1
ATOM 774 N N . GLU A 1 100 ? -16.791 -5.901 12.512 1.00 89.62 100 GLU A N 1
ATOM 775 C CA . GLU A 1 100 ? -17.269 -7.280 12.343 1.00 89.62 100 GLU A CA 1
ATOM 776 C C . GLU A 1 100 ? -17.215 -7.767 10.892 1.00 89.62 100 GLU A C 1
ATOM 778 O O . GLU A 1 100 ? -16.866 -8.925 10.634 1.00 89.62 100 GLU A O 1
ATOM 783 N N . LYS A 1 101 ? -17.508 -6.880 9.926 1.00 89.81 101 LYS A N 1
ATOM 784 C CA . LYS A 1 101 ? -17.453 -7.220 8.497 1.00 89.81 101 LYS A CA 1
ATOM 785 C C . LYS A 1 101 ? -16.035 -7.657 8.137 1.00 89.81 101 LYS A C 1
ATOM 787 O O . LYS A 1 101 ? -15.858 -8.688 7.489 1.00 89.81 101 LYS A O 1
ATOM 792 N N . TRP A 1 102 ? -15.026 -6.929 8.608 1.00 89.31 102 TRP A N 1
ATOM 793 C CA . TRP A 1 102 ? -13.624 -7.286 8.409 1.00 89.31 102 TRP A CA 1
ATOM 794 C C . TRP A 1 102 ? -13.249 -8.610 9.084 1.00 89.31 102 TRP A C 1
ATOM 796 O O . TRP A 1 102 ? -12.652 -9.477 8.440 1.00 89.31 102 TRP A O 1
ATOM 806 N N . VAL A 1 103 ? -13.653 -8.807 10.346 1.00 91.19 103 VAL A N 1
ATOM 807 C CA . VAL A 1 103 ? -13.371 -10.038 11.109 1.00 91.19 103 VAL A CA 1
ATOM 808 C C . VAL A 1 103 ? -13.942 -11.266 10.397 1.00 91.19 103 VAL A C 1
ATOM 810 O O . VAL A 1 103 ? -13.237 -12.261 10.211 1.00 91.19 103 VAL A O 1
ATOM 813 N N . LYS A 1 104 ? -15.193 -11.186 9.928 1.00 94.69 104 LYS A N 1
ATOM 814 C CA . LYS A 1 104 ? -15.859 -12.267 9.190 1.00 94.69 104 LYS A CA 1
ATOM 815 C C . LYS A 1 104 ? -15.103 -12.632 7.911 1.00 94.69 104 LYS A C 1
ATOM 817 O O . LYS A 1 104 ? -14.818 -13.807 7.689 1.00 94.69 104 LYS A O 1
ATOM 822 N N . HIS A 1 105 ? -14.740 -11.642 7.094 1.00 93.38 105 HIS A N 1
ATOM 823 C CA . HIS A 1 105 ? -14.027 -11.891 5.836 1.00 93.38 105 HIS A CA 1
ATOM 824 C C . HIS A 1 105 ? -12.630 -12.468 6.076 1.00 93.38 105 HIS A C 1
ATOM 826 O O . HIS A 1 105 ? -12.217 -13.399 5.383 1.00 93.38 105 HIS A O 1
ATOM 832 N N . ARG A 1 106 ? -11.922 -11.989 7.106 1.00 93.12 106 ARG A N 1
ATOM 833 C CA . ARG A 1 106 ? -10.611 -12.532 7.476 1.00 93.12 106 ARG A CA 1
ATOM 834 C C . ARG A 1 106 ? -10.712 -13.988 7.935 1.00 93.12 106 ARG A C 1
ATOM 836 O O . ARG A 1 106 ? -9.910 -14.814 7.510 1.00 93.12 106 ARG A O 1
ATOM 843 N N . ARG A 1 107 ? -11.732 -14.331 8.731 1.00 94.69 107 ARG A N 1
ATOM 844 C CA . ARG A 1 107 ? -11.981 -15.713 9.173 1.00 94.69 107 ARG A CA 1
ATOM 845 C C . ARG A 1 107 ? -12.236 -16.663 8.001 1.00 94.69 107 ARG A C 1
ATOM 847 O O . ARG A 1 107 ? -11.744 -17.785 8.032 1.00 94.69 107 ARG A O 1
ATOM 854 N N . ILE A 1 108 ? -12.973 -16.219 6.983 1.00 94.75 108 ILE A N 1
ATOM 855 C CA . ILE A 1 108 ? -13.272 -17.026 5.790 1.00 94.75 108 ILE A CA 1
ATOM 856 C C . ILE A 1 108 ? -12.017 -17.247 4.934 1.00 94.75 108 ILE A C 1
ATOM 858 O O . ILE A 1 108 ? -11.817 -18.347 4.426 1.00 94.75 108 ILE A O 1
ATOM 862 N N . MET A 1 109 ? -11.158 -16.233 4.784 1.00 92.31 109 MET A N 1
ATOM 863 C CA . MET A 1 109 ? -9.961 -16.342 3.940 1.00 92.31 109 MET A CA 1
ATOM 864 C C . MET A 1 109 ? -8.788 -17.061 4.606 1.00 92.31 109 MET A C 1
ATOM 866 O O . MET A 1 109 ? -8.043 -17.755 3.917 1.00 92.31 109 MET A O 1
ATOM 870 N N . ASN A 1 110 ? -8.605 -16.920 5.922 1.00 93.69 110 ASN A N 1
ATOM 871 C CA . ASN A 1 110 ? -7.437 -17.456 6.630 1.00 93.69 110 ASN A CA 1
ATOM 872 C C . ASN A 1 110 ? -7.125 -18.945 6.339 1.00 93.69 110 ASN A C 1
ATOM 874 O O . ASN A 1 110 ? -5.948 -19.245 6.135 1.00 93.69 110 ASN A O 1
ATOM 878 N N . PRO A 1 111 ? -8.105 -19.871 6.227 1.00 94.50 111 PRO A N 1
ATOM 879 C CA . PRO A 1 111 ? -7.836 -21.273 5.895 1.00 94.50 111 PRO A CA 1
ATOM 880 C C . PRO A 1 111 ? -7.068 -21.494 4.584 1.00 94.50 111 PRO A C 1
ATOM 882 O O . PRO A 1 111 ? -6.306 -22.456 4.473 1.00 94.50 111 PRO A O 1
ATOM 885 N N . ALA A 1 112 ? -7.229 -20.611 3.592 1.00 91.56 112 ALA A N 1
ATOM 886 C CA . ALA A 1 112 ? -6.501 -20.699 2.324 1.00 91.56 112 ALA A CA 1
ATOM 887 C C . ALA A 1 112 ? -4.997 -20.405 2.483 1.00 91.56 112 ALA A C 1
ATOM 889 O O . ALA A 1 112 ? -4.189 -20.884 1.688 1.00 91.56 112 ALA A O 1
ATOM 890 N N . PHE A 1 113 ? -4.621 -19.676 3.536 1.00 94.19 113 PHE A N 1
ATOM 891 C CA . PHE A 1 113 ? -3.245 -19.288 3.854 1.00 94.19 113 PHE A CA 1
ATOM 892 C C . PHE A 1 113 ? -2.611 -20.168 4.941 1.00 94.19 113 PHE A C 1
ATOM 894 O O . PHE A 1 113 ? -1.567 -19.825 5.491 1.00 94.19 113 PHE A O 1
ATOM 901 N N . HIS A 1 114 ? -3.210 -21.317 5.262 1.00 94.19 114 HIS A N 1
ATOM 902 C CA . HIS A 1 114 ? -2.572 -22.296 6.140 1.00 94.19 114 HIS A CA 1
ATOM 903 C C . HIS A 1 114 ? -1.335 -22.907 5.472 1.00 94.19 114 HIS A C 1
ATOM 905 O O . HIS A 1 114 ? -1.335 -23.166 4.267 1.00 94.19 114 HIS A O 1
ATOM 911 N N . LEU A 1 115 ? -0.303 -23.202 6.271 1.00 94.25 115 LEU A N 1
ATOM 912 C CA . LEU A 1 115 ? 1.000 -23.691 5.803 1.00 94.25 115 LEU A CA 1
ATOM 913 C C . LEU A 1 115 ? 0.879 -24.868 4.817 1.00 94.25 115 LEU A C 1
ATOM 915 O O . LEU A 1 115 ? 1.523 -24.873 3.774 1.00 94.25 115 LEU A O 1
ATOM 919 N N . GLU A 1 116 ? 0.001 -25.833 5.100 1.00 94.12 116 GLU A N 1
ATOM 920 C CA . GLU A 1 116 ? -0.232 -26.993 4.228 1.00 94.12 116 GLU A CA 1
ATOM 921 C C . GLU A 1 116 ? -0.789 -26.602 2.850 1.00 94.12 116 GLU A C 1
ATOM 923 O O . GLU A 1 116 ? -0.366 -27.127 1.820 1.00 94.12 116 GLU A O 1
ATOM 928 N N . LYS A 1 117 ? -1.695 -25.618 2.795 1.00 92.94 117 LYS A N 1
ATOM 929 C CA . LYS A 1 117 ? -2.239 -25.096 1.531 1.00 92.94 117 LYS A CA 1
ATOM 930 C C . LYS A 1 117 ? -1.205 -24.259 0.776 1.00 92.94 117 LYS A C 1
ATOM 932 O O . LYS A 1 117 ? -1.164 -24.318 -0.458 1.00 92.94 117 LYS A O 1
ATOM 937 N N . LEU A 1 118 ? -0.350 -23.540 1.505 1.00 94.56 118 LEU A N 1
ATOM 938 C CA . LEU A 1 118 ? 0.759 -22.773 0.942 1.00 94.56 118 LEU A CA 1
ATOM 939 C C . LEU A 1 118 ? 1.830 -23.681 0.332 1.00 94.56 118 LEU A C 1
ATOM 941 O O . LEU A 1 118 ? 2.287 -23.393 -0.769 1.00 94.56 118 LEU A O 1
ATOM 945 N N . LYS A 1 119 ? 2.179 -24.810 0.964 1.00 94.25 119 LYS A N 1
ATOM 946 C CA . LYS A 1 119 ? 3.120 -25.797 0.397 1.00 94.25 119 LYS A CA 1
ATOM 947 C C . LYS A 1 119 ? 2.641 -26.319 -0.956 1.00 94.25 119 LYS A C 1
ATOM 949 O O . LYS A 1 119 ? 3.409 -26.352 -1.915 1.00 94.25 119 LYS A O 1
ATOM 954 N N . VAL A 1 120 ? 1.357 -26.670 -1.061 1.00 93.56 120 VAL A N 1
ATOM 955 C CA . VAL A 1 120 ? 0.764 -27.137 -2.325 1.00 93.56 120 VAL A CA 1
ATOM 956 C C . VAL A 1 120 ? 0.827 -26.047 -3.397 1.00 93.56 120 VAL A C 1
ATOM 958 O O . VAL A 1 120 ? 1.201 -26.328 -4.537 1.00 93.56 120 VAL A O 1
ATOM 961 N N . HIS A 1 121 ? 0.504 -24.800 -3.043 1.00 91.31 121 HIS A N 1
ATOM 962 C CA . HIS A 1 121 ? 0.633 -23.671 -3.968 1.00 91.31 121 HIS A CA 1
ATOM 963 C C . HIS A 1 121 ? 2.082 -23.422 -4.379 1.00 91.31 121 HIS A C 1
ATOM 965 O O . HIS A 1 121 ? 2.338 -23.228 -5.562 1.00 91.31 121 HIS A O 1
ATOM 971 N N . HIS A 1 122 ? 3.031 -23.491 -3.447 1.00 91.25 122 HIS A N 1
ATOM 972 C CA . HIS A 1 122 ? 4.455 -23.330 -3.719 1.00 91.25 122 HIS A CA 1
ATOM 973 C C . HIS A 1 122 ? 4.967 -24.390 -4.704 1.00 91.25 122 HIS A C 1
ATOM 975 O O . HIS A 1 122 ? 5.633 -24.050 -5.679 1.00 91.25 122 HIS A O 1
ATOM 981 N N . VAL A 1 123 ? 4.604 -25.666 -4.520 1.00 92.94 123 VAL A N 1
ATOM 982 C CA . VAL A 1 123 ? 4.975 -26.741 -5.457 1.00 92.94 123 VAL A CA 1
ATOM 983 C C . VAL A 1 123 ? 4.384 -26.490 -6.844 1.00 92.94 123 VAL A C 1
ATOM 985 O O . VAL A 1 123 ? 5.103 -26.591 -7.839 1.00 92.94 123 VAL A O 1
ATOM 988 N N . LYS A 1 124 ? 3.101 -26.112 -6.926 1.00 92.94 124 LYS A N 1
ATOM 989 C CA . LYS A 1 124 ? 2.441 -25.778 -8.200 1.00 92.94 124 LYS A CA 1
ATOM 990 C C . LYS A 1 124 ? 3.089 -24.574 -8.884 1.00 92.94 124 LYS A C 1
ATOM 992 O O . LYS A 1 124 ? 3.351 -24.626 -10.083 1.00 92.94 124 LYS A O 1
ATOM 997 N N . ALA A 1 125 ? 3.382 -23.519 -8.128 1.00 92.81 125 ALA A N 1
ATOM 998 C CA . ALA A 1 125 ? 4.048 -22.320 -8.621 1.00 92.81 125 ALA A CA 1
ATOM 999 C C . ALA A 1 125 ? 5.461 -22.639 -9.130 1.00 92.81 125 ALA A C 1
ATOM 1001 O O . ALA A 1 125 ? 5.813 -22.234 -10.234 1.00 92.81 125 ALA A O 1
ATOM 1002 N N . SER A 1 126 ? 6.232 -23.442 -8.389 1.00 93.38 126 SER A N 1
ATOM 1003 C CA . SER A 1 126 ? 7.565 -23.900 -8.797 1.00 93.38 126 SER A CA 1
ATOM 1004 C C . SER A 1 126 ? 7.518 -24.744 -10.077 1.00 93.38 126 SER A C 1
ATOM 1006 O O . SER A 1 126 ? 8.312 -24.524 -10.992 1.00 93.38 126 SER A O 1
ATOM 1008 N N . HIS A 1 127 ? 6.550 -25.659 -10.194 1.00 92.44 127 HIS A N 1
ATOM 1009 C CA . HIS A 1 127 ? 6.340 -26.441 -11.416 1.00 92.44 127 HIS A CA 1
ATOM 1010 C C . HIS A 1 127 ? 5.978 -25.559 -12.613 1.00 92.44 127 HIS A C 1
ATOM 1012 O O . HIS A 1 127 ? 6.535 -25.734 -13.696 1.00 92.44 127 HIS A O 1
ATOM 1018 N N . SER A 1 128 ? 5.068 -24.602 -12.417 1.00 92.81 128 SER A N 1
ATOM 1019 C CA . SER A 1 128 ? 4.679 -23.639 -13.450 1.00 92.81 128 SER A CA 1
ATOM 1020 C C . SER A 1 128 ? 5.882 -22.817 -13.916 1.00 92.81 128 SER A C 1
ATOM 1022 O O . SER A 1 128 ? 6.168 -22.767 -15.111 1.00 92.81 128 SER A O 1
ATOM 1024 N N . TYR A 1 129 ? 6.653 -22.267 -12.972 1.00 91.38 129 TYR A N 1
ATOM 1025 C CA . TYR A 1 129 ? 7.873 -21.514 -13.255 1.00 91.38 129 TYR A CA 1
ATOM 1026 C C . TYR A 1 129 ? 8.876 -22.339 -14.066 1.00 91.38 129 TYR A C 1
ATOM 1028 O O . TYR A 1 129 ? 9.303 -21.904 -15.133 1.00 91.38 129 TYR A O 1
ATOM 1036 N N . ARG A 1 130 ? 9.194 -23.564 -13.621 1.00 91.00 130 ARG A N 1
ATOM 1037 C CA . ARG A 1 130 ? 10.112 -24.465 -14.339 1.00 91.00 130 ARG A CA 1
ATOM 1038 C C . ARG A 1 130 ? 9.629 -24.772 -15.753 1.00 91.00 130 ARG A C 1
ATOM 1040 O O . ARG A 1 130 ? 10.433 -24.781 -16.678 1.00 91.00 130 ARG A O 1
ATOM 1047 N N . ARG A 1 131 ? 8.325 -24.994 -15.939 1.00 91.56 131 ARG A N 1
ATOM 1048 C CA . ARG A 1 131 ? 7.741 -25.288 -17.254 1.00 91.56 131 ARG A CA 1
ATOM 1049 C C . ARG A 1 131 ? 7.859 -24.102 -18.207 1.00 91.56 131 ARG A C 1
ATOM 1051 O O . ARG A 1 131 ? 8.218 -24.289 -19.366 1.00 91.56 131 ARG A O 1
ATOM 1058 N N . THR A 1 132 ? 7.575 -22.895 -17.725 1.00 91.12 132 THR A N 1
ATOM 1059 C CA . THR A 1 132 ? 7.710 -21.667 -18.518 1.00 91.12 132 THR A CA 1
ATOM 1060 C C . THR A 1 132 ? 9.174 -21.381 -18.841 1.00 91.12 132 THR A C 1
ATOM 1062 O O . THR A 1 132 ? 9.496 -21.084 -19.988 1.00 91.12 132 THR A O 1
ATOM 1065 N N . TYR A 1 133 ? 10.074 -21.560 -17.873 1.00 88.44 133 TYR A N 1
ATOM 1066 C CA . TYR A 1 133 ? 11.509 -21.378 -18.074 1.00 88.44 133 TYR A CA 1
ATOM 1067 C C . TYR A 1 133 ? 12.080 -22.370 -19.099 1.00 88.44 133 TYR A C 1
ATOM 1069 O O . TYR A 1 133 ? 12.781 -21.966 -20.020 1.00 88.44 133 TYR A O 1
ATOM 1077 N N . ALA A 1 134 ? 11.708 -23.653 -19.018 1.00 90.88 134 ALA A N 1
ATOM 1078 C CA . ALA A 1 134 ? 12.116 -24.660 -19.999 1.00 90.88 134 ALA A CA 1
ATOM 1079 C C . ALA A 1 134 ? 11.631 -24.325 -21.421 1.00 90.88 134 ALA A C 1
ATOM 1081 O O . ALA A 1 134 ? 12.380 -24.497 -22.378 1.00 90.88 134 ALA A O 1
ATOM 1082 N N . ARG A 1 135 ? 10.406 -23.795 -21.573 1.00 88.81 135 ARG A N 1
ATOM 1083 C CA . ARG A 1 135 ? 9.892 -23.333 -22.876 1.00 88.81 135 ARG A CA 1
ATOM 1084 C C . ARG A 1 135 ? 10.696 -22.165 -23.438 1.00 88.81 135 ARG A C 1
ATOM 1086 O O . ARG A 1 135 ? 10.983 -22.165 -24.628 1.00 88.81 135 ARG A O 1
ATOM 1093 N N . LEU A 1 136 ? 11.063 -21.198 -22.596 1.00 88.56 136 LEU A N 1
ATOM 1094 C CA . LEU A 1 136 ? 11.898 -20.068 -23.008 1.00 88.56 136 LEU A CA 1
ATOM 1095 C C . LEU A 1 136 ? 13.287 -20.537 -23.449 1.00 88.56 136 LEU A C 1
ATOM 1097 O O . LEU A 1 136 ? 13.746 -20.136 -24.511 1.00 88.56 136 LEU A O 1
ATOM 1101 N N . ILE A 1 137 ? 13.916 -21.435 -22.686 1.00 86.06 137 ILE A N 1
ATOM 1102 C CA . ILE A 1 137 ? 15.221 -22.019 -23.020 1.00 86.06 137 ILE A CA 1
ATOM 1103 C C . ILE A 1 137 ? 15.159 -22.773 -24.358 1.00 86.06 137 ILE A C 1
ATOM 1105 O O . ILE A 1 137 ? 15.944 -22.484 -25.254 1.00 86.06 137 ILE A O 1
ATOM 1109 N N . VAL A 1 138 ? 14.207 -23.698 -24.537 1.00 83.62 138 VAL A N 1
ATOM 1110 C CA . VAL A 1 138 ? 14.064 -24.457 -25.796 1.00 83.62 138 VAL A CA 1
ATOM 1111 C C . VAL A 1 138 ? 13.751 -23.532 -26.976 1.00 83.62 138 VAL A C 1
ATOM 1113 O O . VAL A 1 138 ? 14.275 -23.749 -28.065 1.00 83.62 138 VAL A O 1
ATOM 1116 N N . GLY A 1 139 ? 12.945 -22.486 -26.768 1.00 80.50 139 GLY A N 1
ATOM 1117 C CA . GLY A 1 139 ? 12.659 -21.477 -27.789 1.00 80.50 139 GLY A CA 1
ATOM 1118 C C . GLY A 1 139 ? 13.883 -20.642 -28.172 1.00 80.50 139 GLY A C 1
ATOM 1119 O O . GLY A 1 139 ? 14.072 -20.350 -29.349 1.00 80.50 139 GLY A O 1
ATOM 1120 N N . LEU A 1 140 ? 14.742 -20.302 -27.207 1.00 79.88 140 LEU A N 1
ATOM 1121 C CA . LEU A 1 140 ? 16.013 -19.619 -27.463 1.00 79.88 140 LEU A CA 1
ATOM 1122 C C . LEU A 1 140 ? 16.983 -20.519 -28.236 1.00 79.88 140 LEU A C 1
ATOM 1124 O O . LEU A 1 140 ? 17.550 -20.069 -29.225 1.00 79.88 140 LEU A O 1
ATOM 1128 N N . TYR A 1 141 ? 17.120 -21.792 -27.847 1.00 71.19 141 TYR A N 1
ATOM 1129 C CA . TYR A 1 141 ? 17.994 -22.738 -28.549 1.00 71.19 141 TYR A CA 1
ATOM 1130 C C . TYR A 1 141 ? 17.474 -23.108 -29.943 1.00 71.19 141 TYR A C 1
ATOM 1132 O O . TYR A 1 141 ? 18.267 -23.189 -30.871 1.00 71.19 141 TYR A O 1
ATOM 1140 N N . SER A 1 142 ? 16.161 -23.283 -30.129 1.00 70.31 142 SER A N 1
ATOM 1141 C CA . SER A 1 142 ? 15.597 -23.531 -31.465 1.00 70.31 142 SER A CA 1
ATOM 1142 C C . SER A 1 142 ? 15.779 -22.330 -32.384 1.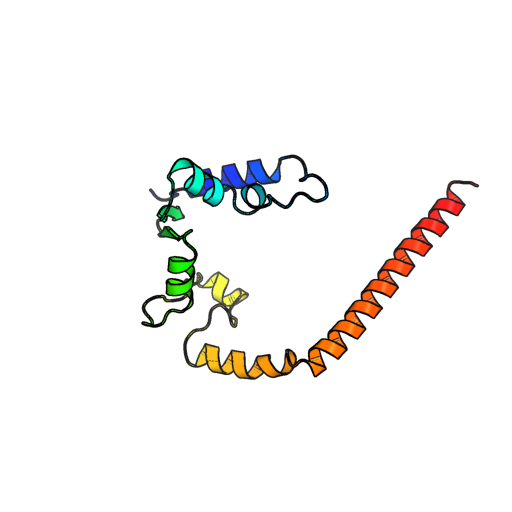00 70.31 142 SER A C 1
ATOM 1144 O O . SER A 1 142 ? 16.157 -22.518 -33.530 1.00 70.31 142 SER A O 1
ATOM 1146 N N . ASN A 1 143 ? 15.562 -21.102 -31.901 1.00 62.09 143 ASN A N 1
ATOM 1147 C CA . ASN A 1 143 ? 15.806 -19.922 -32.727 1.00 62.09 143 ASN A CA 1
ATOM 1148 C C . ASN A 1 143 ? 17.295 -19.739 -33.027 1.00 62.09 143 ASN A C 1
ATOM 1150 O O . ASN A 1 143 ? 17.619 -19.480 -34.173 1.00 62.09 143 ASN A O 1
ATOM 1154 N N . ALA A 1 144 ? 18.194 -19.938 -32.057 1.00 62.75 144 ALA A N 1
ATOM 1155 C CA . ALA A 1 144 ? 19.637 -19.836 -32.293 1.00 62.75 144 ALA A CA 1
ATOM 1156 C C . ALA A 1 144 ? 20.119 -20.805 -33.390 1.00 62.75 144 ALA A C 1
ATOM 1158 O O . ALA A 1 144 ? 20.826 -20.390 -34.298 1.00 62.75 144 ALA A O 1
ATOM 1159 N N . VAL A 1 145 ? 19.645 -22.058 -33.381 1.00 57.66 145 VAL A N 1
ATOM 1160 C CA . VAL A 1 145 ? 19.999 -23.059 -34.409 1.00 57.66 145 VAL A CA 1
ATOM 1161 C C . VAL A 1 145 ? 19.500 -22.676 -35.813 1.00 57.66 145 VAL A C 1
ATOM 1163 O O . VAL A 1 145 ? 20.099 -23.096 -36.795 1.00 57.66 145 VAL A O 1
ATOM 1166 N N . TRP A 1 146 ? 18.443 -21.867 -35.930 1.00 47.88 146 TRP A N 1
ATOM 1167 C CA . TRP A 1 146 ? 17.946 -21.367 -37.220 1.00 47.88 146 TRP A CA 1
ATOM 1168 C C . TRP A 1 146 ? 18.629 -20.081 -37.707 1.00 47.88 146 TRP A C 1
ATOM 1170 O O . TRP A 1 146 ? 18.484 -19.758 -38.880 1.00 47.88 146 TRP A O 1
ATOM 1180 N N . VAL A 1 147 ? 19.339 -19.334 -36.851 1.00 53.25 147 VAL A N 1
ATOM 1181 C CA . VAL A 1 147 ? 20.105 -18.144 -37.287 1.00 53.25 147 VAL A CA 1
ATOM 1182 C C . VAL A 1 147 ? 21.520 -18.518 -37.754 1.00 53.25 147 VAL A C 1
ATOM 1184 O O . VAL A 1 147 ? 22.136 -17.760 -38.495 1.00 53.25 147 VAL A O 1
ATOM 1187 N N . ASP A 1 148 ? 22.007 -19.703 -37.376 1.00 50.00 148 ASP A N 1
ATOM 1188 C CA . ASP A 1 148 ? 23.347 -20.198 -37.716 1.00 50.00 148 ASP A CA 1
ATOM 1189 C C . ASP A 1 148 ? 23.378 -21.168 -38.932 1.00 50.00 148 ASP A C 1
ATOM 1191 O O . ASP A 1 148 ? 24.405 -21.805 -39.179 1.00 50.00 148 ASP A O 1
ATOM 1195 N N . LEU A 1 149 ? 22.279 -21.284 -39.699 1.00 46.66 149 LEU A N 1
ATOM 1196 C CA . LEU A 1 149 ? 22.138 -22.075 -40.942 1.00 46.66 149 LEU A CA 1
ATOM 1197 C C . LEU A 1 149 ? 21.738 -21.187 -42.127 1.00 46.66 149 LEU A C 1
ATOM 1199 O O . LEU A 1 149 ? 22.262 -21.439 -43.236 1.00 46.66 149 LEU A O 1
#

Sequence (149 aa):
FLLGDLREFGRLNEEAWSSAPLPLGCHDIVPRVTPFVHRNVRDNGRPCCFSWFGPIPSVTITDPAQVRDVLSNKLGHFEKPKLPALTKLLADGLTSHDGEKWVKHRRIMNPAFHLEKLKVHHVKASHSYRRTYARLIVGLYSNAVWVDL

InterPro domains:
  IPR001128 Cytochrome P450 [PF00067] (39-119)
  IPR036396 Cytochrome P450 superfamily [G3DSA:1.10.630.10] (28-145)
  IPR036396 Cytochrome P450 superfamily [SSF48264] (24-129)
  IPR050665 Plant Cytochrome P450 Monooxygenases [PTHR24282] (1-127)

Radius of gyration: 22.91 Å; chains: 1; bounding box: 42×53×62 Å

pLDDT: mean 86.64, std 9.6, range [46.66, 96.56]

Secondary structure (DSSP, 8-state):
-TTBTHHHHHHHHHHHHHSPPPPTT----HHHHSHHHHHHHHHH-SSEEEEEETTEEEEEE--HHHHHHHHHTTTS--PPP---HHHHHHH-STTT--HHHHHHHHHHHGGGGSHHHHHHHHHHHHHHHHHHHHHHHHHHHHHHHHH--